Protein AF-A0A1C5NA72-F1 (afdb_monomer)

Structure (mmCIF, N/CA/C/O backbone):
data_AF-A0A1C5NA72-F1
#
_entry.id   AF-A0A1C5NA72-F1
#
loop_
_atom_site.group_PDB
_atom_site.id
_atom_site.type_symbol
_atom_site.label_atom_id
_atom_site.label_alt_id
_atom_site.label_comp_id
_atom_site.label_asym_id
_atom_site.label_entity_id
_atom_site.label_seq_id
_atom_site.pdbx_PDB_ins_code
_atom_site.Cartn_x
_atom_site.Cartn_y
_atom_site.Cartn_z
_atom_site.occupancy
_atom_site.B_iso_or_equiv
_atom_site.auth_seq_id
_atom_site.auth_comp_id
_atom_site.auth_asym_id
_atom_site.auth_atom_id
_atom_site.pdbx_PDB_model_num
ATOM 1 N N . MET A 1 1 ? 9.010 -14.518 -4.647 1.00 47.78 1 MET A N 1
ATOM 2 C CA . MET A 1 1 ? 7.746 -14.154 -5.317 1.00 47.78 1 MET A CA 1
ATOM 3 C C . MET A 1 1 ? 7.751 -12.643 -5.503 1.00 47.78 1 MET A C 1
ATOM 5 O O . MET A 1 1 ? 8.193 -11.970 -4.583 1.00 47.78 1 MET A O 1
ATOM 9 N N . GLY A 1 2 ? 7.423 -12.198 -6.722 1.00 60.78 2 GLY A N 1
ATOM 10 C CA . GLY A 1 2 ? 7.432 -10.835 -7.282 1.00 60.78 2 GLY A CA 1
ATOM 11 C C . GLY A 1 2 ? 8.118 -9.715 -6.497 1.00 60.78 2 GLY A C 1
ATOM 12 O O . GLY A 1 2 ? 7.574 -9.193 -5.534 1.00 60.78 2 GLY A O 1
ATOM 13 N N . ARG A 1 3 ? 9.270 -9.241 -6.990 1.00 74.56 3 ARG A N 1
ATOM 14 C CA . ARG A 1 3 ? 9.912 -8.007 -6.493 1.00 74.56 3 ARG A CA 1
ATOM 15 C C . ARG A 1 3 ? 8.965 -6.801 -6.517 1.00 74.56 3 ARG A C 1
ATOM 17 O O . ARG A 1 3 ? 9.058 -5.927 -5.662 1.00 74.56 3 ARG A O 1
ATOM 24 N N . PHE A 1 4 ? 8.083 -6.778 -7.511 1.00 84.75 4 PHE A N 1
ATOM 25 C CA . PHE A 1 4 ? 7.138 -5.697 -7.768 1.00 84.75 4 PHE A CA 1
ATOM 26 C C . PHE A 1 4 ? 5.694 -6.082 -7.445 1.00 84.75 4 PHE A C 1
ATOM 28 O O . PHE A 1 4 ? 4.935 -5.239 -6.979 1.00 84.75 4 PHE A O 1
ATOM 35 N N . VAL A 1 5 ? 5.317 -7.341 -7.688 1.00 90.12 5 VAL A N 1
ATOM 36 C CA . VAL A 1 5 ? 3.942 -7.836 -7.550 1.00 90.12 5 VAL A CA 1
ATOM 37 C C . VAL A 1 5 ? 3.800 -8.636 -6.263 1.00 90.12 5 VAL A C 1
ATOM 39 O O . VAL A 1 5 ? 4.538 -9.590 -6.033 1.00 90.12 5 VAL A O 1
ATOM 42 N N . ASN A 1 6 ? 2.801 -8.269 -5.471 1.00 91.69 6 ASN A N 1
ATOM 43 C CA . ASN A 1 6 ? 2.457 -8.845 -4.179 1.00 91.69 6 ASN A CA 1
ATOM 44 C C . ASN A 1 6 ? 3.636 -8.904 -3.196 1.00 91.69 6 ASN A C 1
ATOM 46 O O . ASN A 1 6 ? 4.012 -9.993 -2.752 1.00 91.69 6 ASN A O 1
ATOM 50 N N . PRO A 1 7 ? 4.215 -7.743 -2.828 1.00 88.50 7 PRO A N 1
ATOM 51 C CA . PRO A 1 7 ? 5.262 -7.699 -1.816 1.00 88.50 7 PRO A CA 1
ATOM 52 C C . PRO A 1 7 ? 4.744 -8.182 -0.456 1.00 88.50 7 PRO A C 1
ATOM 54 O O . PRO A 1 7 ? 3.542 -8.115 -0.169 1.00 88.50 7 PRO A O 1
ATOM 57 N N . ASP A 1 8 ? 5.677 -8.611 0.398 1.00 90.75 8 ASP A N 1
ATOM 58 C CA . ASP A 1 8 ? 5.398 -8.917 1.801 1.00 90.75 8 ASP A CA 1
ATOM 59 C C . ASP A 1 8 ? 5.176 -7.644 2.651 1.00 90.75 8 ASP A C 1
ATOM 61 O O . ASP A 1 8 ? 5.243 -6.507 2.175 1.00 90.75 8 ASP A O 1
ATOM 65 N N . ASN A 1 9 ? 4.901 -7.833 3.943 1.00 94.38 9 ASN A N 1
ATOM 66 C CA . ASN A 1 9 ? 4.602 -6.758 4.890 1.00 94.38 9 ASN A CA 1
ATOM 67 C C . ASN A 1 9 ? 5.819 -6.284 5.720 1.00 94.38 9 ASN A C 1
ATOM 69 O O . ASN A 1 9 ? 5.681 -5.400 6.576 1.00 94.38 9 ASN A O 1
ATOM 73 N N . ARG A 1 10 ? 7.034 -6.802 5.469 1.00 94.69 10 ARG A N 1
ATOM 74 C CA . ARG A 1 10 ? 8.223 -6.547 6.312 1.00 94.69 10 ARG A CA 1
ATOM 75 C C . ARG A 1 10 ? 8.631 -5.080 6.326 1.00 94.69 10 ARG A C 1
ATOM 77 O O . ARG A 1 10 ? 9.057 -4.557 7.356 1.00 94.69 10 ARG A O 1
ATOM 84 N N . ALA A 1 11 ? 8.477 -4.396 5.195 1.00 93.81 11 ALA A N 1
ATOM 85 C CA . ALA A 1 11 ? 8.843 -2.990 5.065 1.00 93.81 11 ALA A CA 1
ATOM 86 C C . ALA A 1 11 ? 7.979 -2.067 5.947 1.00 93.81 11 ALA A C 1
ATOM 88 O O . ALA A 1 11 ? 8.457 -1.025 6.401 1.00 93.81 11 ALA A O 1
ATOM 89 N N . PHE A 1 12 ? 6.720 -2.438 6.213 1.00 96.62 12 PHE A N 1
ATOM 90 C CA . PHE A 1 12 ? 5.875 -1.720 7.169 1.00 96.62 12 PHE A CA 1
ATOM 91 C C . PHE A 1 12 ? 6.132 -2.181 8.608 1.00 96.62 12 PHE A C 1
ATOM 93 O O . PHE A 1 12 ? 6.216 -1.333 9.495 1.00 96.62 12 PHE A O 1
ATOM 100 N N . GLN A 1 13 ? 6.393 -3.476 8.836 1.00 96.94 13 GLN A N 1
ATOM 101 C CA . GLN A 1 13 ? 6.802 -3.980 10.154 1.00 96.94 13 GLN A CA 1
ATOM 102 C C . GLN A 1 13 ? 8.042 -3.250 10.695 1.00 96.94 13 GLN A C 1
ATOM 104 O O . GLN A 1 13 ? 8.085 -2.877 11.864 1.00 96.94 13 GLN A O 1
ATOM 109 N N . ALA A 1 14 ? 9.035 -2.970 9.845 1.00 96.56 14 ALA A N 1
ATOM 110 C CA . ALA A 1 14 ? 10.210 -2.187 10.229 1.00 96.56 14 ALA A CA 1
ATOM 111 C C . ALA A 1 14 ? 9.851 -0.763 10.710 1.00 96.56 14 ALA A C 1
ATOM 113 O O . ALA A 1 14 ? 10.477 -0.237 11.633 1.00 96.56 14 ALA A O 1
ATOM 114 N N . ALA A 1 15 ? 8.819 -0.145 10.123 1.00 95.88 15 ALA A N 1
ATOM 115 C CA . ALA A 1 15 ? 8.318 1.152 10.570 1.00 95.88 15 ALA A CA 1
ATOM 116 C C . ALA A 1 15 ? 7.601 1.052 11.927 1.00 95.88 15 ALA A C 1
ATOM 118 O O . ALA A 1 15 ? 7.799 1.926 12.767 1.00 95.88 15 ALA A O 1
ATOM 119 N N . LEU A 1 16 ? 6.826 -0.012 12.166 1.00 96.19 16 LEU A N 1
ATOM 120 C CA . LEU A 1 16 ? 6.170 -0.262 13.458 1.00 96.19 16 LEU A CA 1
ATOM 121 C C . LEU A 1 16 ? 7.173 -0.558 14.579 1.00 96.19 16 LEU A C 1
ATOM 123 O O . LEU A 1 16 ? 6.985 -0.114 15.705 1.00 96.19 16 LEU A O 1
ATOM 127 N N . ASN A 1 17 ? 8.277 -1.234 14.256 1.00 96.56 17 ASN A N 1
ATOM 128 C CA . ASN A 1 17 ? 9.354 -1.540 15.201 1.00 96.56 17 ASN A CA 1
ATOM 129 C C . ASN A 1 17 ? 10.239 -0.321 15.534 1.00 96.56 17 ASN A C 1
ATOM 131 O O . ASN A 1 17 ? 11.155 -0.419 16.351 1.00 96.56 17 ASN A O 1
ATOM 135 N N . SER A 1 18 ? 10.023 0.827 14.883 1.00 94.44 18 SER A N 1
ATOM 136 C CA . SER A 1 18 ? 10.812 2.033 15.134 1.00 94.44 18 SER A CA 1
ATOM 137 C C . SER A 1 18 ? 10.504 2.615 16.514 1.00 94.44 18 SER A C 1
ATOM 139 O O . SER A 1 18 ? 9.346 2.729 16.902 1.00 94.44 18 SER A O 1
ATOM 141 N N . LYS A 1 19 ? 11.541 3.091 17.224 1.00 95.50 19 LYS A N 1
ATOM 142 C CA . LYS A 1 19 ? 11.409 3.715 18.560 1.00 95.50 19 LYS A CA 1
ATOM 143 C C . LYS A 1 19 ? 10.346 4.818 18.605 1.00 95.50 19 LYS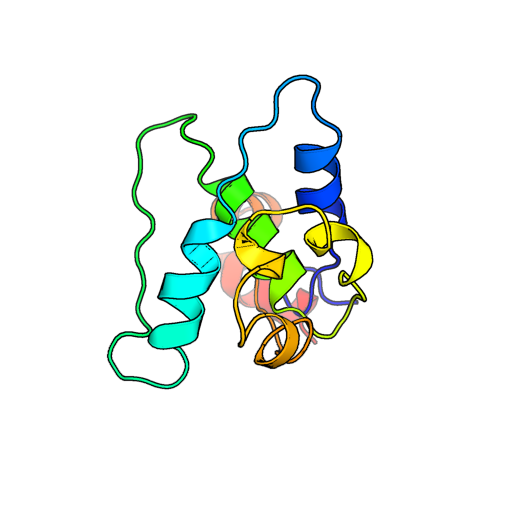 A C 1
ATOM 145 O O . LYS A 1 19 ? 9.712 5.029 19.632 1.00 95.50 19 LYS A O 1
ATOM 150 N N . ILE A 1 20 ? 10.198 5.547 17.501 1.00 93.06 20 ILE A N 1
ATOM 151 C CA . ILE A 1 20 ? 9.190 6.586 17.335 1.00 93.06 20 ILE A CA 1
ATOM 152 C C . ILE A 1 20 ? 8.374 6.235 16.094 1.00 93.06 20 ILE A C 1
ATOM 154 O O . ILE A 1 20 ? 8.830 6.434 14.967 1.00 93.06 20 ILE A O 1
ATOM 158 N N . TYR A 1 21 ? 7.162 5.735 16.315 1.00 94.06 21 TYR A N 1
ATOM 159 C CA . TYR A 1 21 ? 6.159 5.521 15.280 1.00 94.06 21 TYR A CA 1
ATOM 160 C C . TYR A 1 21 ? 4.927 6.379 15.577 1.00 94.06 21 TYR A C 1
ATOM 162 O O . TYR A 1 21 ? 4.450 6.444 16.708 1.00 94.06 21 TYR A O 1
ATOM 170 N N . VAL A 1 22 ? 4.412 7.049 14.546 1.00 93.94 22 VAL A N 1
ATOM 171 C CA . VAL A 1 22 ? 3.156 7.801 14.619 1.00 93.94 22 VAL A CA 1
ATOM 172 C C . VAL A 1 22 ? 2.145 7.103 13.732 1.00 93.94 22 VAL A C 1
ATOM 174 O O . VAL A 1 22 ? 2.329 7.037 12.515 1.00 93.94 22 VAL A O 1
ATOM 177 N N . ASP A 1 23 ? 1.063 6.633 14.343 1.00 96.56 23 ASP A N 1
ATOM 178 C CA . ASP A 1 23 ? 0.004 5.921 13.643 1.00 96.56 23 ASP A CA 1
ATOM 179 C C . ASP A 1 23 ? -0.774 6.837 12.683 1.00 96.56 23 ASP A C 1
ATOM 181 O O . ASP A 1 23 ? -1.507 7.751 13.098 1.00 96.56 23 ASP A O 1
ATOM 185 N N . LYS A 1 24 ? -0.601 6.541 11.389 1.00 95.44 24 LYS A N 1
ATOM 186 C CA . LYS A 1 24 ? -1.241 7.187 10.233 1.00 95.44 24 LYS A CA 1
ATOM 187 C C . LYS A 1 24 ? -2.183 6.246 9.473 1.00 95.44 24 LYS A C 1
ATOM 189 O O . LYS A 1 24 ? -2.587 6.575 8.358 1.00 95.44 24 LYS A O 1
ATOM 194 N N . THR A 1 25 ? -2.561 5.114 10.063 1.00 97.56 25 THR A N 1
ATOM 195 C CA . THR A 1 25 ? -3.481 4.145 9.443 1.00 97.56 25 THR A CA 1
ATOM 196 C C . THR A 1 25 ? -4.881 4.700 9.211 1.00 97.56 25 THR A C 1
ATOM 198 O O . THR A 1 25 ? -5.597 4.170 8.378 1.00 97.56 25 THR A O 1
ATOM 201 N N . GLY A 1 26 ? -5.247 5.828 9.828 1.00 95.94 26 GLY A N 1
ATOM 202 C CA . GLY A 1 26 ? -6.477 6.555 9.486 1.00 95.94 26 GLY A CA 1
ATOM 203 C C . GLY A 1 26 ? -6.562 7.001 8.018 1.00 95.94 26 GLY A C 1
ATOM 204 O O . GLY A 1 26 ? -7.654 7.250 7.532 1.00 95.94 26 GLY A O 1
ATOM 205 N N . LEU A 1 27 ? -5.445 7.051 7.277 1.00 95.88 27 LEU A N 1
ATOM 206 C CA . LEU A 1 27 ? -5.490 7.242 5.822 1.00 95.88 27 LEU A CA 1
ATOM 207 C C . LEU A 1 27 ? -6.226 6.093 5.112 1.00 95.88 27 LEU A C 1
ATOM 209 O O . LEU A 1 27 ? -6.839 6.332 4.076 1.00 95.88 27 LEU A O 1
ATOM 213 N N . LEU A 1 28 ? -6.170 4.875 5.665 1.00 97.75 28 LEU A N 1
ATOM 214 C CA . LEU A 1 28 ? -6.790 3.694 5.071 1.00 97.75 28 LEU A CA 1
ATOM 215 C C . LEU A 1 28 ? -8.309 3.828 4.985 1.00 97.75 28 LEU A C 1
ATOM 217 O O . LEU A 1 28 ? -8.876 3.455 3.971 1.00 97.75 28 LEU A O 1
ATOM 221 N N . GLU A 1 29 ? -8.942 4.461 5.976 1.00 96.56 29 GLU A N 1
ATOM 222 C CA . GLU A 1 29 ? -10.379 4.770 5.950 1.00 96.56 29 GLU A CA 1
ATOM 223 C C . GLU A 1 29 ? -10.759 5.562 4.691 1.00 96.56 29 GLU A C 1
ATOM 225 O O . GLU A 1 29 ? -11.687 5.197 3.973 1.00 96.56 29 GLU A O 1
ATOM 230 N N . TYR A 1 30 ? -9.998 6.617 4.378 1.00 96.06 30 TYR A N 1
ATOM 231 C CA . TYR A 1 30 ? -10.238 7.387 3.161 1.00 96.06 30 TYR A CA 1
ATOM 232 C C . TYR A 1 30 ? -10.007 6.530 1.916 1.00 96.06 30 TYR A C 1
ATOM 234 O O . TYR A 1 30 ? -10.867 6.492 1.039 1.00 96.06 30 TYR A O 1
ATOM 242 N N . THR A 1 31 ? -8.875 5.821 1.836 1.00 97.12 31 THR A N 1
ATOM 243 C CA . THR A 1 31 ? -8.565 5.010 0.651 1.00 97.12 31 THR A CA 1
ATOM 244 C C . THR A 1 31 ? -9.582 3.891 0.415 1.00 97.12 31 THR A C 1
ATOM 246 O O . THR A 1 31 ? -9.927 3.656 -0.738 1.00 97.12 31 THR A O 1
ATOM 249 N N . ASN A 1 32 ? -10.105 3.268 1.476 1.00 97.12 32 ASN A N 1
ATOM 250 C CA . ASN A 1 32 ? -11.157 2.255 1.406 1.00 97.12 32 ASN A CA 1
ATOM 251 C C . ASN A 1 32 ? -12.449 2.860 0.845 1.00 97.12 32 ASN A C 1
ATOM 253 O O . ASN A 1 32 ? -13.009 2.341 -0.114 1.00 97.12 32 ASN A O 1
ATOM 257 N N . SER A 1 33 ? -12.874 4.018 1.371 1.00 96.06 33 SER A N 1
ATOM 258 C CA . SER A 1 33 ? -14.129 4.673 0.964 1.00 96.06 33 SER A CA 1
ATOM 259 C C . SER A 1 33 ? -14.199 5.076 -0.512 1.00 96.06 33 SER A C 1
ATOM 261 O O . SER A 1 33 ? -15.289 5.241 -1.057 1.00 96.06 33 SER A O 1
ATOM 263 N N . VAL A 1 34 ? -13.046 5.254 -1.164 1.00 96.44 34 VAL A N 1
ATOM 264 C CA . VAL A 1 34 ? -12.966 5.596 -2.590 1.00 96.44 34 VAL A CA 1
ATOM 265 C C . VAL A 1 34 ? -12.508 4.423 -3.454 1.00 96.44 34 VAL A C 1
ATOM 267 O O . VAL A 1 34 ? -12.408 4.579 -4.675 1.00 96.44 34 VAL A O 1
ATOM 270 N N . LEU A 1 35 ? -12.225 3.261 -2.862 1.00 93.81 35 LEU A N 1
ATOM 271 C CA . LEU A 1 35 ? -11.769 2.082 -3.586 1.00 93.81 35 LEU A CA 1
ATOM 272 C C . LEU A 1 35 ? -12.842 1.643 -4.596 1.00 93.81 35 LEU A C 1
ATOM 274 O O . LEU A 1 35 ? -14.037 1.728 -4.328 1.00 93.81 35 LEU A O 1
ATOM 278 N N . ASN A 1 36 ? -12.423 1.202 -5.785 1.00 91.56 36 ASN A N 1
ATOM 279 C CA . ASN A 1 36 ? -13.316 0.853 -6.904 1.00 91.56 36 ASN A CA 1
ATOM 280 C C . ASN A 1 36 ? -14.207 2.003 -7.423 1.00 91.56 36 ASN A C 1
ATOM 282 O O . ASN A 1 36 ? -15.210 1.755 -8.089 1.00 91.56 36 ASN A O 1
ATOM 286 N N . SER A 1 37 ? -13.836 3.260 -7.165 1.00 95.94 37 SER A N 1
ATOM 287 C CA . SER A 1 37 ? -14.516 4.439 -7.713 1.00 95.94 37 SER A CA 1
ATOM 288 C C . SER A 1 37 ? -13.593 5.271 -8.608 1.00 95.94 37 SER A C 1
ATOM 290 O O . SER A 1 37 ? -12.371 5.111 -8.603 1.00 95.94 37 SER A O 1
ATOM 292 N N . THR A 1 38 ? -14.158 6.246 -9.323 1.00 95.00 38 THR A N 1
ATOM 293 C CA . THR A 1 38 ? -13.378 7.248 -10.072 1.00 95.00 38 THR A CA 1
ATOM 294 C C . THR A 1 38 ? -12.519 8.145 -9.175 1.00 95.00 38 THR A C 1
ATOM 296 O O . THR A 1 38 ? -11.657 8.854 -9.682 1.00 95.00 38 THR A O 1
ATOM 299 N N . ASN A 1 39 ? -12.721 8.110 -7.854 1.00 95.62 39 ASN A N 1
ATOM 300 C CA . ASN A 1 39 ? -11.938 8.862 -6.873 1.00 95.62 39 ASN A CA 1
ATOM 301 C C . ASN A 1 39 ? -10.754 8.053 -6.305 1.00 95.62 39 ASN A C 1
ATOM 303 O O . ASN A 1 39 ? -10.027 8.557 -5.451 1.00 95.62 39 ASN A O 1
ATOM 307 N N . ALA A 1 40 ? -10.526 6.819 -6.778 1.00 94.56 40 ALA A N 1
ATOM 308 C CA . ALA A 1 40 ? -9.434 5.952 -6.321 1.00 94.56 40 ALA A CA 1
ATOM 309 C C . ALA A 1 40 ? -8.027 6.426 -6.752 1.00 94.56 40 ALA A C 1
ATOM 311 O O . ALA A 1 40 ? -7.018 5.878 -6.304 1.00 94.56 40 ALA A O 1
ATOM 312 N N . TYR A 1 41 ? -7.927 7.449 -7.607 1.00 94.62 41 TYR A N 1
ATOM 313 C CA . TYR A 1 41 ? -6.653 8.005 -8.066 1.00 94.62 41 TYR A CA 1
ATOM 314 C C . TYR A 1 41 ? -6.071 8.972 -7.027 1.00 94.62 41 TYR A C 1
ATOM 316 O O . TYR A 1 41 ? -6.352 10.170 -7.027 1.00 94.62 41 TYR A O 1
ATOM 324 N N . ILE A 1 42 ? -5.249 8.447 -6.117 1.00 94.12 42 ILE A N 1
ATOM 325 C CA . ILE A 1 42 ? -4.754 9.200 -4.958 1.00 94.12 42 ILE A CA 1
ATOM 326 C C . ILE A 1 42 ? -3.282 9.575 -5.134 1.00 94.12 42 ILE A C 1
ATOM 328 O O . ILE A 1 42 ? -2.410 8.718 -5.264 1.00 94.12 42 ILE A O 1
ATOM 332 N N . CYS A 1 43 ? -2.988 10.872 -5.038 1.00 94.19 43 CYS A N 1
ATOM 333 C CA . CYS A 1 43 ? -1.624 11.384 -4.955 1.00 94.19 43 CYS A CA 1
ATOM 334 C C . CYS A 1 43 ? -1.272 11.743 -3.505 1.00 94.19 43 CYS A C 1
ATOM 336 O O . CYS A 1 43 ? -1.786 12.709 -2.945 1.00 94.19 43 CYS A O 1
ATOM 338 N N . ASN A 1 44 ? -0.357 10.991 -2.890 1.00 91.81 44 ASN A N 1
ATOM 339 C CA . ASN A 1 44 ? 0.187 11.309 -1.565 1.00 91.81 44 ASN A CA 1
ATOM 340 C C . ASN A 1 44 ? 1.491 12.121 -1.689 1.00 91.81 44 ASN A C 1
ATOM 342 O O . ASN A 1 44 ? 2.594 11.618 -1.441 1.00 91.81 44 ASN A O 1
ATOM 346 N N . SER A 1 45 ? 1.373 13.388 -2.092 1.00 90.44 45 SER A N 1
ATOM 347 C CA . SER A 1 45 ? 2.503 14.315 -2.197 1.00 90.44 45 SER A CA 1
ATOM 348 C C . SER A 1 45 ? 2.807 14.966 -0.840 1.00 90.44 45 SER A C 1
ATOM 350 O O . SER A 1 45 ? 1.930 15.473 -0.150 1.00 90.44 45 SER A O 1
ATOM 352 N N . ARG A 1 46 ? 4.076 14.922 -0.413 1.00 89.38 46 ARG A N 1
ATOM 353 C CA . ARG A 1 46 ? 4.579 15.556 0.826 1.00 89.38 46 ARG A CA 1
ATOM 354 C C . ARG A 1 46 ? 6.060 15.935 0.675 1.00 89.38 46 ARG A C 1
ATOM 356 O O . ARG A 1 46 ? 6.742 15.304 -0.141 1.00 89.38 46 ARG A O 1
ATOM 363 N N . PRO A 1 47 ? 6.621 16.856 1.483 1.00 94.50 47 PRO A N 1
ATOM 364 C CA . PRO A 1 47 ? 8.050 17.181 1.445 1.00 94.50 47 PRO A CA 1
ATOM 365 C C . PRO A 1 47 ? 8.981 15.992 1.757 1.00 94.50 47 PRO A C 1
ATOM 367 O O . PRO A 1 47 ? 8.564 14.888 2.145 1.00 94.50 47 PRO A O 1
ATOM 370 N N . ARG A 1 48 ? 10.288 16.192 1.558 1.00 89.62 48 ARG A N 1
ATOM 371 C CA . ARG A 1 48 ? 11.337 15.216 1.910 1.00 89.62 48 ARG A CA 1
ATOM 372 C C . ARG A 1 48 ? 11.237 14.854 3.405 1.00 89.62 48 ARG A C 1
ATOM 374 O O . ARG A 1 48 ? 11.020 15.727 4.230 1.00 89.62 48 ARG A O 1
ATOM 381 N N . ARG A 1 49 ? 11.403 13.567 3.748 1.00 87.88 49 ARG A N 1
ATOM 382 C CA . ARG A 1 49 ? 11.323 13.002 5.122 1.00 87.88 49 ARG A CA 1
ATOM 383 C C . ARG A 1 49 ? 9.944 13.014 5.805 1.00 87.88 49 ARG A C 1
ATOM 385 O O . ARG A 1 49 ? 9.840 12.600 6.949 1.00 87.88 49 ARG A O 1
ATOM 392 N N . PHE A 1 50 ? 8.856 13.313 5.094 1.00 90.75 50 PHE A N 1
ATOM 393 C CA . PHE A 1 50 ? 7.488 13.206 5.639 1.00 90.75 50 PHE A CA 1
ATOM 394 C C . PHE A 1 50 ? 6.864 11.797 5.523 1.00 90.75 50 PHE A C 1
ATOM 396 O O . PHE A 1 50 ? 5.644 11.645 5.449 1.00 90.75 50 PHE A O 1
ATOM 403 N N . GLY A 1 51 ? 7.682 10.742 5.480 1.00 91.00 51 GLY A N 1
ATOM 404 C CA . GLY A 1 51 ? 7.210 9.351 5.532 1.00 91.00 51 GLY A CA 1
ATOM 405 C C . GLY A 1 51 ? 6.326 8.916 4.358 1.00 91.00 51 GLY A C 1
ATOM 406 O O . GLY A 1 51 ? 5.364 8.188 4.571 1.00 91.00 51 GLY A O 1
ATOM 407 N N . LYS A 1 52 ? 6.601 9.383 3.133 1.00 92.94 52 LYS A N 1
ATOM 408 C CA . LYS A 1 52 ? 5.877 8.931 1.928 1.00 92.94 52 LYS A CA 1
ATOM 409 C C . LYS A 1 52 ? 6.063 7.428 1.691 1.00 92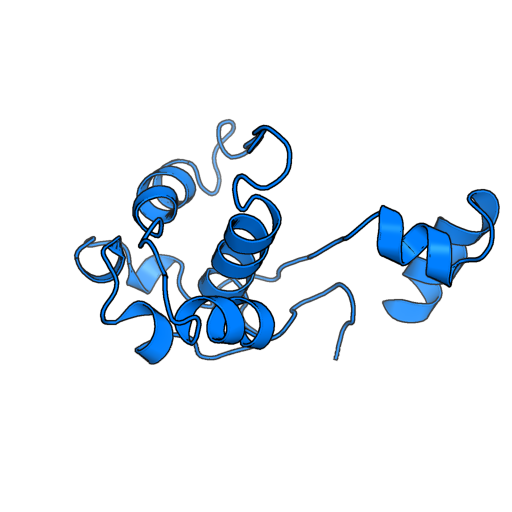.94 52 LYS A C 1
ATOM 411 O O . LYS A 1 52 ? 5.077 6.718 1.563 1.00 92.94 52 LYS A O 1
ATOM 416 N N . SER A 1 53 ? 7.308 6.947 1.752 1.00 92.44 53 SER A N 1
ATOM 417 C CA . SER A 1 53 ? 7.633 5.520 1.616 1.00 92.44 53 SER A CA 1
ATOM 418 C C . SER A 1 53 ? 6.983 4.672 2.713 1.00 92.44 53 SER A C 1
ATOM 420 O O . SER A 1 53 ? 6.470 3.603 2.428 1.00 92.44 53 SER A O 1
ATOM 422 N N . ILE A 1 54 ? 6.902 5.182 3.950 1.00 95.00 54 ILE A N 1
ATOM 423 C CA . ILE A 1 54 ? 6.184 4.496 5.041 1.00 95.00 54 ILE A CA 1
ATOM 424 C C . ILE A 1 54 ? 4.699 4.342 4.694 1.00 95.00 54 ILE A C 1
ATOM 426 O O . ILE A 1 54 ? 4.128 3.283 4.922 1.00 95.00 54 ILE A O 1
ATOM 430 N N . THR A 1 55 ? 4.074 5.374 4.119 1.00 96.06 55 THR A N 1
ATOM 431 C CA . THR A 1 55 ? 2.683 5.282 3.661 1.00 96.06 55 THR A CA 1
ATOM 432 C C . THR A 1 55 ? 2.517 4.261 2.529 1.00 96.06 55 THR A C 1
ATOM 434 O O . THR A 1 55 ? 1.570 3.487 2.579 1.00 96.06 55 THR A O 1
ATOM 437 N N . ALA A 1 56 ? 3.426 4.208 1.551 1.00 95.44 56 ALA A N 1
ATOM 438 C CA . ALA A 1 56 ? 3.378 3.197 0.487 1.00 95.44 56 ALA A CA 1
ATOM 439 C C . ALA A 1 56 ? 3.529 1.765 1.040 1.00 95.44 56 ALA A C 1
ATOM 441 O O . ALA A 1 56 ? 2.747 0.881 0.691 1.00 95.44 56 ALA A O 1
ATOM 442 N N . ASN A 1 57 ? 4.460 1.557 1.979 1.00 95.75 57 ASN A N 1
ATOM 443 C CA . ASN A 1 57 ? 4.640 0.276 2.666 1.00 95.75 57 ASN A CA 1
ATOM 444 C C . ASN A 1 57 ? 3.390 -0.122 3.463 1.00 95.75 57 ASN A C 1
ATOM 446 O O . ASN A 1 57 ? 2.998 -1.282 3.438 1.00 95.75 57 ASN A O 1
ATOM 450 N N . MET A 1 58 ? 2.755 0.833 4.150 1.00 97.62 58 MET A N 1
ATOM 451 C CA . MET A 1 58 ? 1.512 0.609 4.893 1.00 97.62 58 MET A CA 1
ATOM 452 C C . MET A 1 58 ? 0.371 0.169 3.970 1.00 97.62 58 MET A C 1
ATOM 454 O O . MET A 1 58 ? -0.295 -0.814 4.270 1.00 97.62 58 MET A O 1
ATOM 458 N N . LEU A 1 59 ? 0.162 0.871 2.849 1.00 97.19 59 LEU A N 1
ATOM 459 C CA . LEU A 1 59 ? -0.860 0.510 1.857 1.00 97.19 59 LEU A CA 1
ATOM 460 C C . LEU A 1 59 ? -0.591 -0.887 1.286 1.00 97.19 59 LEU A C 1
ATOM 462 O O . LEU A 1 59 ? -1.501 -1.702 1.192 1.00 97.19 59 LEU A O 1
ATOM 466 N N . THR A 1 60 ? 0.675 -1.185 0.983 1.00 96.31 60 THR A N 1
ATOM 467 C CA . THR A 1 60 ? 1.098 -2.507 0.507 1.00 96.31 60 THR A CA 1
ATOM 468 C C . THR A 1 60 ? 0.773 -3.594 1.527 1.00 96.31 60 THR A C 1
ATOM 470 O O . THR A 1 60 ? 0.111 -4.568 1.188 1.00 96.31 60 THR A O 1
ATOM 473 N N . ALA A 1 61 ? 1.182 -3.408 2.784 1.00 97.25 61 ALA A N 1
ATOM 474 C CA . ALA A 1 61 ? 0.946 -4.374 3.851 1.00 97.25 61 ALA A CA 1
ATOM 475 C C . ALA A 1 61 ? -0.546 -4.573 4.150 1.00 97.25 61 ALA A C 1
ATOM 477 O O . ALA A 1 61 ? -0.932 -5.669 4.541 1.00 97.25 61 ALA A O 1
ATOM 478 N N . TYR A 1 62 ? -1.376 -3.540 3.988 1.00 97.94 62 TYR A N 1
ATOM 479 C CA . TYR A 1 62 ? -2.813 -3.623 4.239 1.00 97.94 62 TYR A CA 1
ATOM 480 C C . TYR A 1 62 ? -3.562 -4.339 3.108 1.00 97.94 62 TYR A C 1
ATOM 482 O O . TYR A 1 62 ? -4.358 -5.230 3.377 1.00 97.94 62 TYR A O 1
ATOM 490 N N . TYR A 1 63 ? -3.297 -4.000 1.844 1.00 97.44 63 TYR A N 1
ATOM 491 C CA . TYR A 1 63 ? -4.076 -4.528 0.718 1.00 97.44 63 TYR A CA 1
ATOM 492 C C . TYR A 1 63 ? -3.539 -5.843 0.136 1.00 97.44 63 TYR A C 1
ATOM 494 O O . TYR A 1 63 ? -4.329 -6.627 -0.388 1.00 97.44 63 TYR A O 1
ATOM 502 N N . SER A 1 64 ? -2.225 -6.099 0.209 1.00 96.38 64 SER A N 1
ATOM 503 C CA . SER A 1 64 ? -1.578 -7.238 -0.466 1.00 96.38 64 SER A CA 1
ATOM 504 C C . SER A 1 64 ? -2.101 -8.579 0.039 1.00 96.38 64 SER A C 1
ATOM 506 O O . SER A 1 64 ? -2.031 -8.873 1.234 1.00 96.38 64 SER A O 1
ATOM 508 N N . LYS A 1 65 ? -2.567 -9.423 -0.888 1.00 95.19 65 LYS A N 1
ATOM 509 C CA . LYS A 1 65 ? -3.051 -10.787 -0.620 1.00 95.19 65 LYS A CA 1
ATOM 510 C C . LYS A 1 65 ? -1.945 -11.816 -0.357 1.00 95.19 65 LYS A C 1
ATOM 512 O O . LYS A 1 65 ? -2.245 -12.954 -0.017 1.00 95.19 65 LYS A O 1
ATOM 517 N N . ALA A 1 66 ? -0.673 -11.456 -0.546 1.00 91.81 66 ALA A N 1
ATOM 518 C CA . ALA A 1 66 ? 0.455 -12.377 -0.353 1.00 91.81 66 ALA A CA 1
ATOM 519 C C . ALA A 1 66 ? 0.978 -12.449 1.088 1.00 91.81 66 ALA A C 1
ATOM 521 O O . ALA A 1 66 ? 1.954 -13.151 1.350 1.00 91.81 66 ALA A O 1
ATOM 522 N N . CYS A 1 67 ? 0.359 -11.736 2.028 1.00 89.69 67 CYS A N 1
ATOM 523 C CA . CYS A 1 67 ? 0.717 -11.798 3.439 1.00 89.69 67 CYS A CA 1
ATOM 524 C C . CYS A 1 67 ? -0.533 -11.737 4.314 1.00 89.69 67 CYS A C 1
ATOM 526 O O . CYS A 1 67 ? -1.534 -11.155 3.910 1.00 89.69 67 CYS A O 1
ATOM 528 N N . ASP A 1 68 ? -0.455 -12.322 5.508 1.00 95.00 68 ASP A N 1
ATOM 529 C CA . ASP A 1 68 ? -1.406 -12.056 6.585 1.00 95.00 68 ASP A CA 1
ATOM 530 C C . ASP A 1 68 ? -0.840 -10.913 7.434 1.00 95.00 68 ASP A C 1
ATOM 532 O O . ASP A 1 68 ? 0.257 -11.019 7.993 1.00 95.00 68 ASP A O 1
ATOM 536 N N . SER A 1 69 ? -1.542 -9.783 7.463 1.00 96.50 69 SER A N 1
ATOM 537 C CA . SER A 1 69 ? -1.180 -8.608 8.262 1.00 96.50 69 SER A CA 1
ATOM 538 C C . SER A 1 69 ? -2.257 -8.242 9.287 1.00 96.50 69 SER A C 1
ATOM 540 O O . SER A 1 69 ? -2.226 -7.154 9.861 1.00 96.50 69 SER A O 1
ATOM 542 N N . SER A 1 70 ? -3.189 -9.150 9.579 1.00 96.31 70 SER A N 1
ATOM 543 C CA . SER A 1 70 ? -4.281 -8.912 10.531 1.00 96.31 70 SER A CA 1
ATOM 544 C C . SER A 1 70 ? -3.791 -8.485 11.916 1.00 96.31 70 SER A C 1
ATOM 546 O O . SER A 1 70 ? -4.181 -7.426 12.417 1.00 96.31 70 SER A O 1
ATOM 548 N N . GLU A 1 71 ? -2.864 -9.242 12.505 1.00 96.19 71 GLU A N 1
ATOM 549 C CA . GLU A 1 71 ? -2.265 -8.920 13.803 1.00 96.19 71 GLU A CA 1
ATOM 550 C C . GLU A 1 71 ? -1.533 -7.570 13.773 1.00 96.19 71 GLU A C 1
ATOM 552 O O . GLU A 1 71 ? -1.702 -6.746 14.674 1.00 96.19 71 GLU A O 1
ATOM 557 N N . MET A 1 72 ? -0.795 -7.298 12.692 1.00 96.56 72 MET A N 1
ATOM 558 C CA . MET A 1 72 ? -0.043 -6.056 12.489 1.00 96.56 72 MET A CA 1
ATOM 559 C C . MET A 1 72 ? -0.936 -4.809 12.564 1.00 96.56 72 MET A C 1
ATOM 561 O O . MET A 1 72 ? -0.519 -3.787 13.111 1.00 96.56 72 MET A O 1
ATOM 565 N N . PHE A 1 73 ? -2.160 -4.881 12.035 1.00 98.06 73 PHE A N 1
ATOM 566 C CA . PHE A 1 73 ? -3.102 -3.759 12.057 1.00 98.06 73 PHE A CA 1
ATOM 567 C C . PHE A 1 73 ? -4.057 -3.765 13.258 1.00 98.06 73 PHE A C 1
ATOM 569 O O . PHE A 1 73 ? -4.654 -2.726 13.540 1.00 98.06 73 PHE A O 1
ATOM 576 N N . SER A 1 74 ? -4.170 -4.874 13.997 1.00 96.50 74 SER A N 1
ATOM 577 C CA . SER A 1 74 ? -5.131 -5.047 15.102 1.00 96.50 74 SER A CA 1
ATOM 578 C C . SER A 1 74 ? -5.063 -3.952 16.179 1.00 96.50 74 SER A C 1
ATOM 580 O O . SER A 1 74 ? -6.094 -3.513 16.691 1.00 96.50 74 SER A O 1
ATOM 582 N N . ASN A 1 75 ? -3.862 -3.439 16.463 1.00 94.69 75 ASN A N 1
ATOM 583 C CA . ASN A 1 75 ? -3.614 -2.426 17.493 1.00 94.69 75 ASN A CA 1
ATOM 584 C C . ASN A 1 75 ? -3.544 -0.981 16.956 1.00 94.69 75 ASN A C 1
ATOM 586 O O . ASN A 1 75 ? -3.222 -0.059 17.709 1.00 94.69 75 ASN A O 1
ATOM 590 N N . LEU A 1 76 ? -3.822 -0.761 15.667 1.00 97.75 76 LEU A N 1
ATOM 591 C CA . LEU A 1 76 ? -3.740 0.550 15.010 1.00 97.75 76 LEU A CA 1
ATOM 592 C C . LEU A 1 76 ? -5.131 1.179 14.840 1.00 97.75 76 LEU A C 1
ATOM 594 O O . LEU A 1 76 ? -6.154 0.511 14.915 1.00 97.75 76 LEU A O 1
ATOM 598 N N . LYS A 1 77 ? -5.199 2.490 14.594 1.00 98.06 77 LYS A N 1
ATOM 599 C CA . LYS A 1 77 ? -6.457 3.251 14.480 1.00 98.06 77 LYS A CA 1
ATOM 600 C C . LYS A 1 77 ? -7.441 2.664 13.467 1.00 98.06 77 LYS A C 1
ATOM 602 O O . LYS A 1 77 ? -8.644 2.762 13.703 1.00 98.06 77 LYS A O 1
ATOM 607 N N . ILE A 1 78 ? -6.950 2.088 12.368 1.00 97.88 78 ILE A N 1
ATOM 608 C 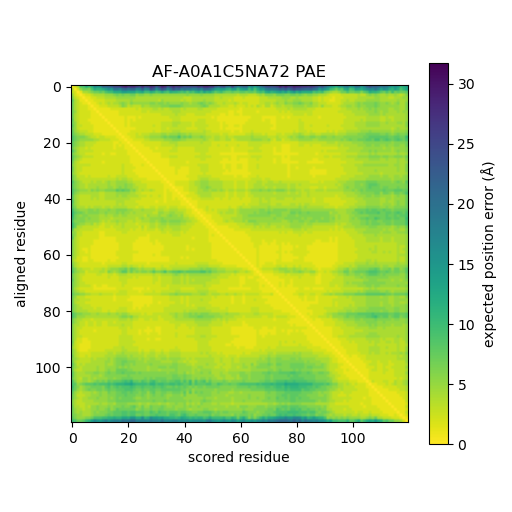CA . ILE A 1 78 ? -7.799 1.479 11.337 1.00 97.88 78 ILE A CA 1
ATOM 609 C C . ILE A 1 78 ? -8.618 0.292 11.857 1.00 97.88 78 ILE A C 1
ATOM 611 O O . ILE A 1 78 ? -9.737 0.116 11.395 1.00 97.88 78 ILE A O 1
ATOM 615 N N . SER A 1 79 ? -8.148 -0.460 12.863 1.00 97.44 79 SER A N 1
ATOM 616 C CA . SER A 1 79 ? -8.880 -1.632 13.379 1.00 97.44 79 SER A CA 1
ATOM 617 C C . SER A 1 79 ? -10.222 -1.286 14.022 1.00 97.44 79 SER A C 1
ATOM 619 O O . SER A 1 79 ? -11.075 -2.148 14.206 1.00 97.44 79 SER A O 1
ATOM 621 N N . LYS A 1 80 ? -10.433 -0.005 14.344 1.00 97.25 80 LYS A N 1
ATOM 622 C CA . LYS A 1 80 ? -11.683 0.521 14.902 1.00 97.25 80 LYS A CA 1
ATOM 623 C C . LYS A 1 80 ? -12.732 0.832 13.832 1.00 97.25 80 LYS A C 1
ATOM 625 O O . LYS A 1 80 ? -13.822 1.281 14.185 1.00 97.25 80 LYS A O 1
ATOM 630 N N . LYS A 1 81 ? -12.403 0.688 12.544 1.00 97.00 81 LYS A N 1
ATOM 631 C CA . LYS A 1 81 ? -13.313 0.994 11.438 1.00 97.00 81 LYS A CA 1
ATOM 632 C C . LYS A 1 81 ? -14.137 -0.239 11.050 1.00 97.00 81 LYS A C 1
ATOM 634 O O . LYS A 1 81 ? -13.575 -1.332 11.015 1.00 97.00 81 LYS A O 1
ATOM 639 N N . PRO A 1 82 ? -15.451 -0.094 10.779 1.00 93.62 82 PRO A N 1
ATOM 640 C CA . PRO A 1 82 ? -16.322 -1.235 10.479 1.00 93.62 82 PRO A CA 1
ATOM 641 C C . PRO A 1 82 ? -15.877 -2.054 9.260 1.00 93.62 82 PRO A C 1
ATOM 643 O O . PRO A 1 82 ? -16.015 -3.272 9.252 1.00 93.62 82 PRO A O 1
ATOM 646 N N . ASP A 1 83 ? -15.312 -1.382 8.260 1.00 92.50 83 ASP A N 1
ATOM 647 C CA . ASP A 1 83 ? -14.828 -1.929 6.989 1.00 92.50 83 ASP A CA 1
ATOM 648 C C . ASP A 1 83 ? -13.370 -2.421 7.057 1.00 92.50 83 ASP A C 1
ATOM 650 O O . ASP A 1 83 ? -12.800 -2.837 6.051 1.00 92.50 83 ASP A O 1
ATOM 654 N N . PHE A 1 84 ? -12.738 -2.412 8.239 1.00 94.12 84 PHE A N 1
ATOM 655 C CA . PHE A 1 84 ? -11.323 -2.764 8.407 1.00 94.12 84 PHE A CA 1
ATOM 656 C C . PHE A 1 84 ? -10.947 -4.096 7.740 1.00 94.12 84 PHE A C 1
ATOM 658 O O . PHE A 1 84 ? -9.921 -4.176 7.063 1.00 94.12 84 PHE A O 1
ATOM 665 N N . MET A 1 85 ? -11.774 -5.127 7.917 1.00 96.50 85 MET A N 1
ATOM 666 C CA . MET A 1 85 ? -11.510 -6.473 7.396 1.00 96.50 85 MET A CA 1
ATOM 667 C C . MET A 1 85 ? -11.953 -6.660 5.940 1.00 96.50 85 MET A C 1
ATOM 669 O O . MET A 1 85 ? -11.595 -7.664 5.327 1.00 96.50 85 MET A O 1
ATOM 673 N N . GLU A 1 86 ? -12.725 -5.725 5.381 1.00 96.50 86 GLU A N 1
ATOM 674 C CA . GLU A 1 86 ? -13.281 -5.837 4.028 1.00 96.50 86 GLU A CA 1
ATOM 675 C C . GLU A 1 86 ? -12.174 -5.842 2.971 1.00 96.50 86 GLU A C 1
ATOM 677 O O . GLU A 1 86 ? -12.196 -6.648 2.041 1.00 96.50 86 GLU A O 1
ATOM 682 N N . HIS A 1 87 ? -11.166 -4.990 3.164 1.00 96.50 87 HIS A N 1
ATOM 683 C CA . HIS A 1 87 ? -10.090 -4.772 2.199 1.00 96.50 87 HIS A CA 1
ATOM 684 C C . HIS A 1 87 ? -8.735 -5.355 2.619 1.00 96.50 87 HIS A C 1
ATOM 686 O O . HIS A 1 87 ? -7.805 -5.413 1.808 1.00 96.50 87 HIS A O 1
ATOM 692 N N . LEU A 1 88 ? -8.625 -5.807 3.870 1.00 97.69 88 LEU A N 1
ATOM 693 C CA . LEU A 1 88 ? -7.401 -6.371 4.422 1.00 97.69 88 LEU A CA 1
ATOM 694 C C . LEU A 1 88 ? -7.000 -7.658 3.678 1.00 97.69 88 LEU A C 1
ATOM 696 O O . LEU A 1 88 ? -7.742 -8.642 3.651 1.00 97.69 88 LEU A O 1
ATOM 700 N N . ASN A 1 89 ?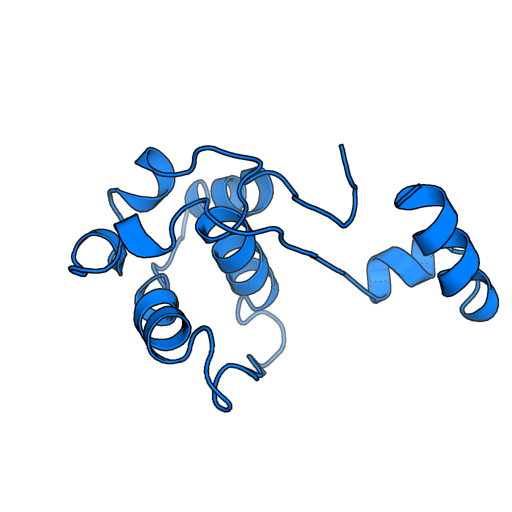 -5.798 -7.646 3.102 1.00 97.50 89 ASN A N 1
ATOM 701 C CA . ASN A 1 89 ? -5.169 -8.755 2.384 1.00 97.50 89 ASN A CA 1
ATOM 702 C C . ASN A 1 89 ? -6.019 -9.344 1.238 1.00 97.50 89 ASN A C 1
ATOM 704 O O . ASN A 1 89 ? -6.037 -10.559 1.032 1.00 97.50 89 ASN A O 1
ATOM 708 N N . LYS A 1 90 ? -6.744 -8.502 0.484 1.00 96.94 90 LYS A N 1
ATOM 709 C CA . LYS A 1 90 ? -7.660 -8.949 -0.589 1.00 96.94 90 LYS A CA 1
ATOM 710 C C . LYS A 1 90 ? -7.190 -8.695 -2.020 1.00 96.94 90 LYS A C 1
ATOM 712 O O . LYS A 1 90 ? -7.826 -9.199 -2.943 1.00 96.94 90 LYS A O 1
ATOM 717 N N . TYR A 1 91 ? -6.106 -7.954 -2.229 1.00 96.19 91 TYR A N 1
ATOM 718 C CA . TYR A 1 91 ? -5.761 -7.427 -3.550 1.00 96.19 91 TYR A CA 1
ATOM 719 C C . TYR A 1 91 ? -4.390 -7.873 -4.039 1.00 96.19 91 TYR A C 1
ATOM 721 O O . TYR A 1 91 ? -3.460 -8.079 -3.256 1.00 96.19 91 TYR A O 1
ATOM 729 N N . ASP A 1 92 ? -4.262 -7.970 -5.362 1.00 95.06 92 ASP A N 1
ATOM 730 C CA . ASP A 1 92 ? -2.952 -7.915 -5.991 1.00 95.06 92 ASP A CA 1
ATOM 731 C C . ASP A 1 92 ? -2.398 -6.491 -5.879 1.00 95.06 92 ASP A C 1
ATOM 733 O O . ASP A 1 92 ? -3.085 -5.523 -6.207 1.00 95.06 92 ASP A O 1
ATOM 737 N N . VAL A 1 93 ? -1.161 -6.351 -5.413 1.00 94.62 93 VAL A N 1
ATOM 738 C CA . VAL A 1 93 ? -0.516 -5.049 -5.218 1.00 94.62 93 VAL A CA 1
ATOM 739 C C . VAL A 1 93 ? 0.748 -4.973 -6.051 1.00 94.62 93 VAL A C 1
ATOM 741 O O . VAL A 1 93 ? 1.630 -5.816 -5.922 1.00 94.62 93 VAL A O 1
ATOM 744 N N . ILE A 1 94 ? 0.872 -3.919 -6.855 1.00 93.00 94 ILE A N 1
ATOM 745 C CA . ILE A 1 94 ? 2.133 -3.552 -7.496 1.00 93.00 94 ILE A CA 1
ATOM 746 C C . ILE A 1 94 ? 2.772 -2.436 -6.674 1.00 93.00 94 ILE A C 1
ATOM 748 O O . ILE A 1 94 ? 2.224 -1.339 -6.574 1.00 93.00 94 ILE A O 1
ATOM 752 N N . HIS A 1 95 ? 3.938 -2.707 -6.096 1.00 92.25 95 HIS A N 1
ATOM 753 C CA . HIS A 1 95 ? 4.746 -1.703 -5.417 1.00 92.25 95 HIS A CA 1
ATOM 754 C C . HIS A 1 95 ? 5.996 -1.421 -6.247 1.00 92.25 95 HIS A C 1
ATOM 756 O O . HIS A 1 95 ? 6.844 -2.291 -6.445 1.00 92.25 95 HIS A O 1
ATOM 762 N N . PHE A 1 96 ? 6.097 -0.191 -6.747 1.00 89.94 96 PHE A N 1
ATOM 763 C CA . PHE A 1 96 ? 7.139 0.210 -7.681 1.00 89.94 96 PHE A CA 1
ATOM 764 C C . PHE A 1 96 ? 7.903 1.434 -7.176 1.00 89.94 96 PHE A C 1
ATOM 766 O O . PHE A 1 96 ? 7.331 2.507 -6.980 1.00 89.94 96 PHE A O 1
ATOM 773 N N . ASP A 1 97 ? 9.212 1.269 -6.999 1.00 89.19 97 ASP A N 1
ATOM 774 C CA . ASP A 1 97 ? 10.154 2.361 -6.767 1.00 89.19 97 ASP A CA 1
ATOM 775 C C . ASP A 1 97 ? 10.950 2.601 -8.053 1.00 89.19 97 ASP A C 1
ATOM 777 O O . ASP A 1 97 ? 11.828 1.816 -8.422 1.00 89.19 97 ASP A O 1
ATOM 781 N N . VAL A 1 98 ? 10.627 3.700 -8.740 1.00 86.88 98 VAL A N 1
ATOM 782 C CA . VAL A 1 98 ? 11.260 4.062 -10.012 1.00 86.88 98 VAL A CA 1
ATOM 783 C C . VAL A 1 98 ? 12.759 4.309 -9.864 1.00 86.88 98 VAL A C 1
ATOM 785 O O . VAL A 1 98 ? 13.525 3.910 -10.733 1.00 86.88 98 VAL A O 1
ATOM 788 N N . GLN A 1 99 ? 13.204 4.910 -8.757 1.00 86.62 99 GLN A N 1
ATOM 789 C CA . GLN A 1 99 ? 14.619 5.210 -8.554 1.00 86.62 99 GLN A CA 1
ATOM 790 C C . GLN A 1 99 ? 15.408 3.914 -8.398 1.00 86.62 99 GLN A C 1
ATOM 792 O O . GLN A 1 99 ? 16.454 3.736 -9.019 1.00 86.62 99 GLN A O 1
ATOM 797 N N . TRP A 1 100 ? 14.893 3.005 -7.573 1.00 87.19 100 TRP A N 1
ATOM 798 C CA . TRP A 1 100 ? 15.517 1.709 -7.369 1.00 87.19 100 TRP A CA 1
ATOM 799 C C . TRP A 1 100 ? 15.550 0.894 -8.670 1.00 87.19 100 TRP A C 1
ATOM 801 O O . TRP A 1 100 ? 16.588 0.333 -9.020 1.00 87.19 100 TRP A O 1
ATOM 811 N N . CYS A 1 101 ? 14.449 0.904 -9.425 1.00 89.19 101 CYS A N 1
ATOM 812 C CA . CYS A 1 101 ? 14.365 0.230 -10.716 1.00 89.19 101 CYS A CA 1
ATOM 813 C C . CYS A 1 101 ? 15.362 0.793 -11.738 1.00 89.19 101 CYS A C 1
ATOM 815 O O . CYS A 1 101 ? 16.031 0.020 -12.413 1.00 89.19 101 CYS A O 1
ATOM 817 N N . MET A 1 102 ? 15.504 2.120 -11.826 1.00 90.12 102 MET A N 1
ATOM 818 C CA . MET A 1 102 ? 16.479 2.768 -12.710 1.00 90.12 102 MET A CA 1
ATOM 819 C C . MET A 1 102 ? 17.914 2.365 -12.370 1.00 90.12 102 MET A C 1
ATOM 821 O O . MET A 1 102 ? 18.689 2.041 -13.264 1.00 90.12 102 MET A O 1
ATOM 825 N N . MET A 1 103 ? 18.266 2.345 -11.080 1.00 90.06 103 MET A N 1
ATOM 826 C CA . MET A 1 103 ? 19.601 1.917 -10.649 1.00 90.06 103 MET A CA 1
ATOM 827 C C . MET A 1 103 ? 19.871 0.449 -10.993 1.00 90.06 103 MET A C 1
ATOM 829 O O . MET A 1 103 ? 20.983 0.112 -11.383 1.00 90.06 103 MET A O 1
ATOM 833 N N . ALA A 1 104 ? 18.867 -0.420 -10.851 1.00 89.38 104 ALA A N 1
ATOM 834 C CA . ALA A 1 104 ? 18.998 -1.840 -11.161 1.00 89.38 104 ALA A CA 1
ATOM 835 C C . ALA A 1 104 ? 19.054 -2.123 -12.672 1.00 89.38 104 ALA A C 1
ATOM 837 O O . ALA A 1 104 ? 19.764 -3.034 -13.087 1.00 89.38 104 ALA A O 1
ATOM 838 N N . ALA A 1 105 ? 18.343 -1.334 -13.481 1.00 91.56 105 ALA A N 1
ATOM 839 C CA . ALA A 1 105 ? 18.356 -1.430 -14.940 1.00 91.56 105 ALA A CA 1
ATOM 840 C C . ALA A 1 105 ? 19.658 -0.891 -15.570 1.00 91.56 105 ALA A C 1
ATOM 842 O O . ALA A 1 105 ? 19.954 -1.181 -16.729 1.00 91.56 105 ALA A 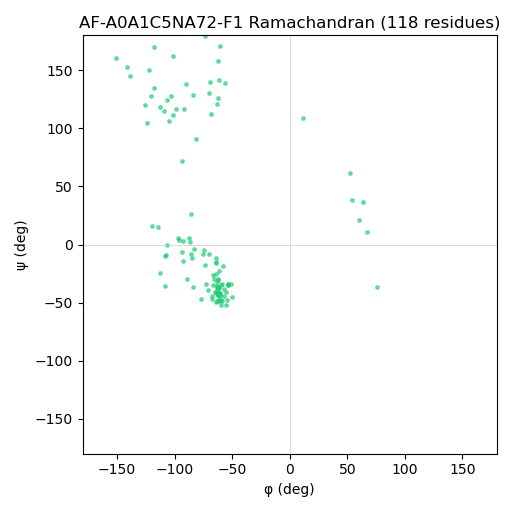O 1
ATOM 843 N N . GLY A 1 106 ? 20.434 -0.093 -14.828 1.00 93.62 106 GLY A N 1
ATOM 844 C CA . GLY A 1 106 ? 21.692 0.516 -15.273 1.00 93.62 106 GLY A CA 1
ATOM 845 C C . GLY A 1 106 ? 21.512 1.712 -16.214 1.00 93.62 106 GLY A C 1
ATOM 846 O O . GLY A 1 106 ?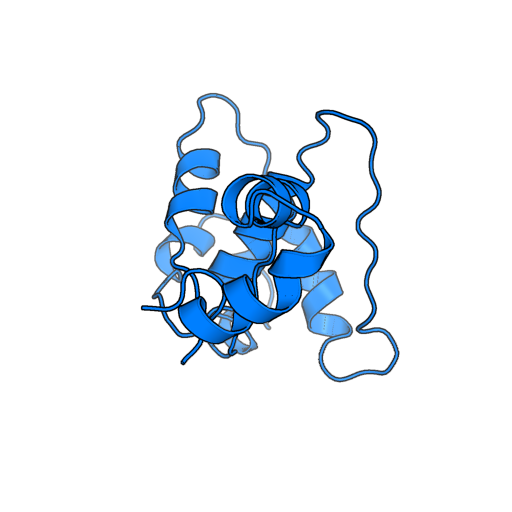 22.244 2.689 -16.085 1.00 93.62 106 GLY A O 1
ATOM 847 N N . ASP A 1 107 ? 20.513 1.664 -17.095 1.00 91.44 107 ASP A N 1
ATOM 848 C CA . ASP A 1 107 ? 20.154 2.726 -18.038 1.00 91.44 107 ASP A CA 1
ATOM 849 C C . ASP A 1 107 ? 18.618 2.887 -18.127 1.00 91.44 107 ASP A C 1
ATOM 851 O O . ASP A 1 107 ? 17.899 1.883 -18.029 1.00 91.44 107 ASP A O 1
ATOM 855 N N . PRO A 1 108 ? 18.078 4.113 -18.298 1.00 89.94 108 PRO A N 1
ATOM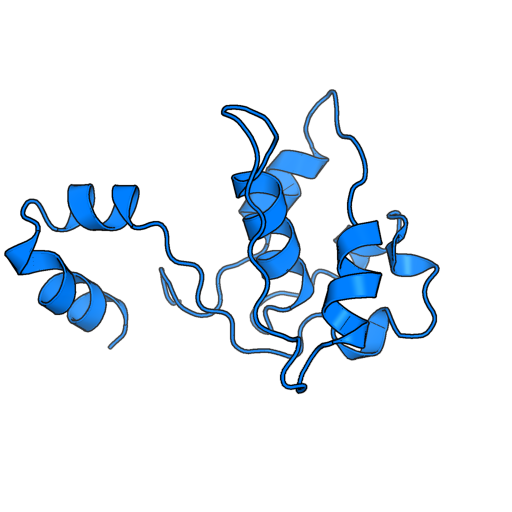 856 C CA . PRO A 1 108 ? 16.645 4.331 -18.488 1.00 89.94 108 PRO A CA 1
ATOM 857 C C . PRO A 1 108 ? 16.008 3.527 -19.630 1.00 89.94 108 PRO A C 1
ATOM 859 O O . PRO A 1 108 ? 14.856 3.109 -19.499 1.00 89.94 108 PRO A O 1
ATOM 862 N N . GLU A 1 109 ? 16.736 3.276 -20.719 1.00 93.31 109 GLU A N 1
ATOM 863 C CA . GLU A 1 109 ? 16.248 2.494 -21.862 1.00 93.31 109 GLU A CA 1
ATOM 864 C C . GLU A 1 109 ? 16.013 1.020 -21.490 1.00 93.31 109 GLU A C 1
ATOM 866 O O . GLU A 1 109 ? 15.126 0.361 -22.035 1.00 93.31 109 GLU A O 1
ATOM 871 N N . ASN A 1 110 ? 16.729 0.520 -20.479 1.00 94.25 110 ASN A N 1
ATOM 872 C CA . ASN A 1 110 ? 16.656 -0.871 -20.036 1.00 94.25 110 ASN A CA 1
ATOM 873 C C . ASN A 1 110 ? 15.527 -1.142 -19.030 1.00 94.25 110 ASN A C 1
ATOM 875 O O . ASN A 1 110 ? 15.273 -2.303 -18.702 1.00 94.25 110 ASN A O 1
ATOM 879 N N . ILE A 1 111 ? 14.833 -0.112 -18.523 1.00 90.69 111 ILE A N 1
ATOM 880 C CA . ILE A 1 111 ? 13.827 -0.262 -17.453 1.00 90.69 111 ILE A CA 1
ATOM 881 C C . ILE A 1 111 ? 12.728 -1.253 -17.846 1.00 90.69 111 ILE A C 1
ATOM 883 O O . ILE A 1 111 ? 12.342 -2.096 -17.038 1.00 90.69 111 ILE A O 1
ATOM 887 N N . VAL A 1 112 ? 12.214 -1.162 -19.076 1.00 89.88 112 VAL A N 1
ATOM 888 C CA . VAL A 1 112 ? 11.101 -2.015 -19.525 1.0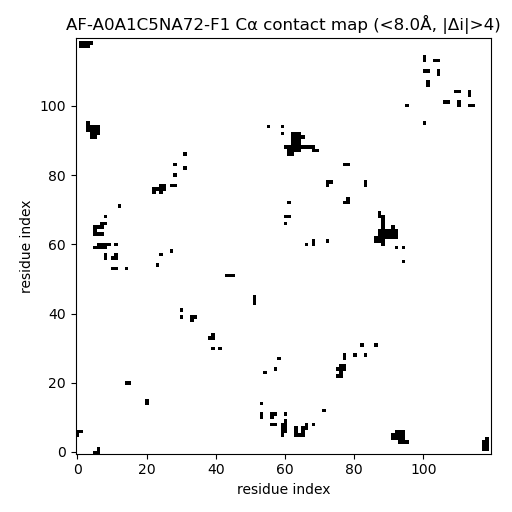0 89.88 112 VAL A CA 1
ATOM 889 C C . VAL A 1 112 ? 11.538 -3.477 -19.621 1.00 89.88 112 VAL A C 1
ATOM 891 O O . VAL A 1 112 ? 10.820 -4.347 -19.124 1.00 89.88 112 VAL A O 1
ATOM 894 N N . SER A 1 113 ? 12.722 -3.748 -20.188 1.00 91.88 113 SER A N 1
ATOM 895 C CA . SER A 1 113 ? 13.288 -5.108 -20.235 1.00 91.88 113 SER A CA 1
ATOM 896 C C . SER A 1 113 ? 13.465 -5.655 -18.824 1.00 91.88 113 SER A C 1
ATOM 898 O O . SER A 1 113 ? 12.966 -6.732 -18.505 1.00 91.88 113 SER A O 1
ATOM 900 N N . TYR A 1 114 ? 14.062 -4.848 -17.944 1.00 90.31 114 TYR A N 1
ATOM 901 C CA . TYR A 1 114 ? 14.305 -5.218 -16.559 1.00 90.31 114 TYR A CA 1
ATOM 902 C C . TYR A 1 114 ? 13.013 -5.572 -15.810 1.00 90.31 114 TYR A C 1
ATOM 904 O O . TYR A 1 114 ? 12.940 -6.611 -15.165 1.00 90.31 114 TYR A O 1
ATOM 912 N N . ILE A 1 115 ? 11.963 -4.749 -15.897 1.00 87.50 115 ILE A N 1
ATOM 913 C CA . ILE A 1 115 ? 10.683 -5.048 -15.233 1.00 87.50 115 ILE A CA 1
ATOM 914 C C . ILE A 1 115 ? 10.075 -6.339 -15.795 1.00 87.50 115 ILE A C 1
ATOM 916 O O . ILE A 1 115 ? 9.591 -7.167 -15.022 1.00 87.50 115 ILE A O 1
ATOM 920 N N . THR A 1 116 ? 10.127 -6.526 -17.115 1.00 87.56 116 THR A N 1
ATOM 921 C CA . THR A 1 116 ? 9.569 -7.706 -17.794 1.00 87.56 116 THR A CA 1
ATOM 922 C C . THR A 1 116 ? 10.253 -8.991 -17.315 1.00 87.56 116 THR A C 1
ATOM 924 O O . THR A 1 116 ? 9.577 -9.922 -16.889 1.00 87.56 116 THR A O 1
ATOM 927 N N . GLU A 1 117 ? 11.585 -9.011 -17.263 1.00 87.75 117 GLU A N 1
ATOM 928 C CA . GLU A 1 117 ? 12.377 -10.150 -16.771 1.00 87.75 1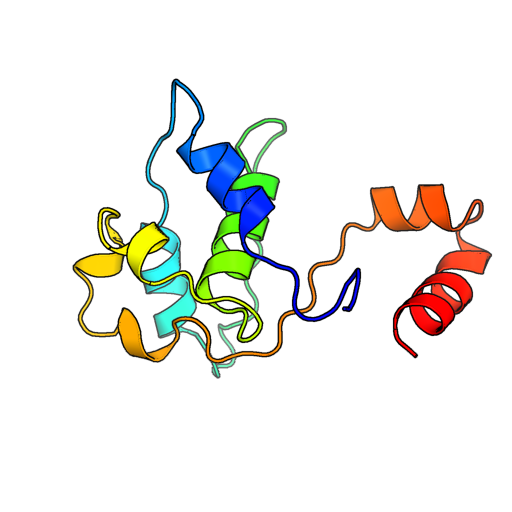17 GLU A CA 1
ATOM 929 C C . GLU A 1 117 ? 12.157 -10.464 -15.283 1.00 87.75 117 GLU A C 1
ATOM 931 O O . GLU A 1 117 ? 12.398 -11.581 -14.841 1.00 87.75 117 GLU A O 1
ATOM 936 N N . GLN A 1 118 ? 11.747 -9.479 -14.479 1.00 82.94 118 GLN A N 1
ATOM 937 C CA . GLN A 1 118 ? 11.521 -9.647 -13.037 1.00 82.94 118 GLN A CA 1
ATOM 938 C C . GLN A 1 118 ? 10.061 -9.976 -12.680 1.00 82.94 118 GLN A C 1
ATOM 940 O O . GLN A 1 118 ? 9.754 -10.179 -11.498 1.00 82.94 118 GLN A O 1
ATOM 945 N N . THR A 1 119 ? 9.151 -9.949 -13.658 1.00 75.00 119 THR A N 1
ATOM 946 C CA . THR A 1 119 ? 7.710 -10.187 -13.464 1.00 75.00 119 THR A CA 1
ATOM 947 C C . THR A 1 119 ? 7.204 -11.475 -14.116 1.00 75.00 119 THR A C 1
ATOM 949 O O . THR A 1 119 ? 6.207 -12.008 -13.628 1.00 75.00 119 THR A O 1
ATOM 952 N N . ILE A 1 120 ? 7.889 -11.976 -15.153 1.00 62.25 120 ILE A N 1
ATOM 953 C CA . ILE A 1 120 ? 7.695 -13.304 -15.772 1.00 62.25 120 ILE A CA 1
ATOM 954 C C . ILE A 1 120 ? 8.510 -14.354 -15.010 1.00 62.25 120 ILE A C 1
ATOM 956 O O . ILE A 1 120 ? 7.970 -15.461 -14.789 1.00 62.25 120 ILE A O 1
#

Secondary structure (DSSP, 8-state):
--SSBS--SHHHHHHHTSSS----THHHHHHHHTTTSTT--------TTS-HHHHHHHHHHHHBTTS--HHHHHTSGGGGSTTHHHHTT-B--B---HHHHHHHHSSGGGHHHHHHHHH-

Solvent-accessible surface area (backbone atoms only — not comparable to full-atom values): 7213 Å² total; per-residue (Å²): 127,35,85,39,46,36,42,65,42,60,73,32,49,57,48,66,72,34,97,79,63,79,93,62,47,61,54,50,59,57,54,58,78,25,53,99,44,95,68,51,80,77,82,84,83,72,67,90,91,67,51,56,68,56,50,53,29,42,53,39,29,41,30,9,50,65,40,90,42,64,77,79,40,58,87,40,73,38,53,78,41,94,64,45,71,76,51,48,35,68,33,90,33,79,57,84,58,67,68,62,45,37,63,73,34,73,39,79,87,36,34,64,60,46,52,51,70,57,71,112

Sequence (120 aa):
MGRFVNPDNRAFQAALNSKIYVDKTGLLEYTNSVLNSTNAYICNSRPRRFGKSITANMLTAYYSKACDSSEMFSNLKISKKPDFMEHLNKYDVIHFDVQWCMMAAGDPENIVSYITEQTI

pLDDT: mean 92.55, std 7.08, range [47.78, 98.06]

Foldseek 3Di:
DFPFKQDELVQLVVQVPDPDHDFPCVVVVVCVVCPPHPPNDDDPDDDPPPCPVNVLSVVSQFQGLNYQCCVVCCPGPLVPDPCSPVRGNHDIGGDDDPVVLCVVLVHPVSSVVSNVVRPD

Radius of gyration: 15.38 Å; Cα contacts (8 Å, |Δi|>4): 132; chains: 1; bounding box: 38×31×40 Å

Mean predicted aligned error: 3.86 Å